Protein AF-A0A850R7S2-F1 (afdb_monomer)

Sequence (60 aa):
MPESFRWSYAICKQLSSAHSLASSYGDLELDDELRAAVERAVRPILERRLKQAEKQEAAR

Secondary structure (DSSP, 8-state):
--HHHHHHHIIIIITTT--EEEETTEEEE--HHHHHHHHHHHHHHHHHHHHHHHHHHHT-

pLDDT: mean 93.19, std 4.82, range [70.06, 97.94]

Foldseek 3Di:
DQQLVVLVCCLPPVLQVPQWDQDPVGTHGDDPVRSVVSCVVCVVVSVVSSVVSVVVVVVD

Organism: NCBI:txid504901

Nearest PDB structures (foldseek):
  3aei-assembly1_A  TM=5.083E-01  e=2.693E+00  Thermococcus sp. JCM 11816

Mean predicted aligned error: 3.44 Å

Radius of gyration: 14.0 Å; Cα contacts (8 Å, |Δi|>4): 45; chains: 1; bounding box: 32×21×3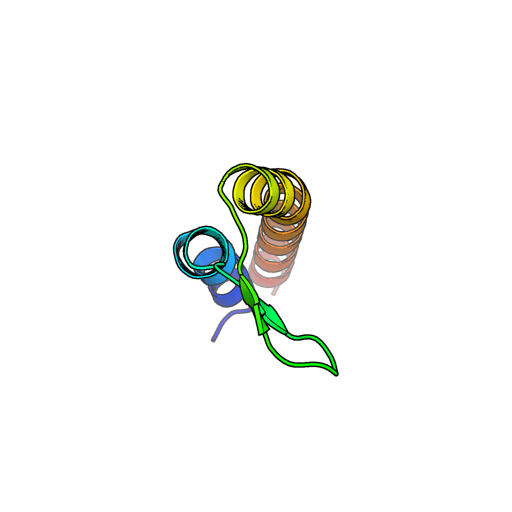8 Å

Structure (mmCIF, N/CA/C/O backbone):
data_AF-A0A850R7S2-F1
#
_entry.id   AF-A0A850R7S2-F1
#
loop_
_atom_site.group_PDB
_atom_site.id
_atom_site.type_symbol
_atom_site.label_atom_id
_atom_site.label_alt_id
_atom_site.label_comp_id
_atom_site.label_asym_id
_atom_site.label_entity_id
_atom_site.label_seq_id
_atom_site.pdbx_PDB_ins_code
_atom_site.Cartn_x
_atom_site.Cartn_y
_atom_site.Cartn_z
_atom_site.occupancy
_atom_site.B_iso_or_equiv
_atom_site.auth_seq_id
_atom_site.auth_comp_id
_atom_site.auth_asym_id
_atom_site.auth_atom_id
_atom_site.pdbx_PDB_model_num
ATOM 1 N N . MET A 1 1 ? -9.276 -13.412 11.340 1.00 72.38 1 MET A N 1
ATOM 2 C CA . MET A 1 1 ? -8.453 -12.187 11.241 1.00 72.38 1 MET A CA 1
ATOM 3 C C . MET A 1 1 ? -9.396 -11.001 11.118 1.00 72.38 1 MET A C 1
ATOM 5 O O . MET A 1 1 ? -10.194 -11.034 10.184 1.00 72.38 1 MET A O 1
ATOM 9 N N . PRO A 1 2 ? -9.357 -10.029 12.047 1.00 89.38 2 PRO A N 1
ATOM 10 C CA . PRO A 1 2 ? -10.146 -8.798 11.959 1.00 89.38 2 PRO A CA 1
ATOM 11 C C . PRO A 1 2 ? -9.866 -8.042 10.658 1.00 89.38 2 PRO A C 1
ATOM 13 O O . PRO A 1 2 ? -8.779 -8.161 10.081 1.00 89.38 2 PRO A O 1
ATOM 16 N N . GLU A 1 3 ? -10.843 -7.282 10.175 1.00 91.44 3 GLU A N 1
ATOM 17 C CA . GLU A 1 3 ? -10.679 -6.521 8.938 1.00 91.44 3 GLU A CA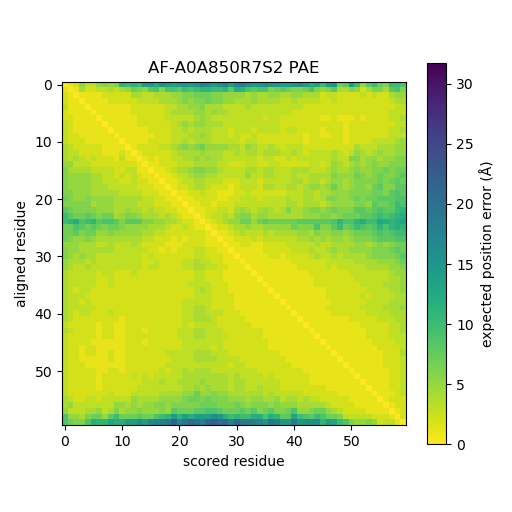 1
ATOM 18 C C . GLU A 1 3 ? -9.727 -5.337 9.159 1.00 91.44 3 GLU A C 1
ATOM 20 O O . GLU A 1 3 ? -8.870 -5.068 8.313 1.00 91.44 3 GLU A O 1
ATOM 25 N N . SER A 1 4 ? -9.782 -4.721 10.344 1.00 93.31 4 SER A N 1
ATOM 26 C CA . SER A 1 4 ? -8.831 -3.697 10.794 1.00 93.31 4 SER A CA 1
ATOM 27 C C . SER A 1 4 ? -7.376 -4.179 10.706 1.00 93.31 4 SER A C 1
ATOM 29 O O . SER A 1 4 ? -6.511 -3.489 10.162 1.00 93.31 4 SER A O 1
ATOM 31 N N . PHE A 1 5 ? -7.109 -5.419 11.128 1.00 94.56 5 PHE A N 1
ATOM 32 C CA . PHE A 1 5 ? -5.774 -6.017 11.063 1.00 94.56 5 PHE A CA 1
ATOM 33 C C . PHE A 1 5 ? -5.244 -6.114 9.624 1.00 94.56 5 PHE A C 1
ATOM 35 O O . PHE A 1 5 ? -4.072 -5.829 9.377 1.00 94.56 5 PHE A O 1
ATOM 42 N N . ARG A 1 6 ? -6.100 -6.465 8.653 1.00 94.69 6 ARG A N 1
ATOM 43 C CA . ARG A 1 6 ? -5.705 -6.562 7.235 1.00 94.69 6 ARG A CA 1
ATOM 44 C C . ARG A 1 6 ? -5.280 -5.203 6.681 1.00 94.69 6 ARG A C 1
ATOM 46 O O . ARG A 1 6 ? -4.251 -5.117 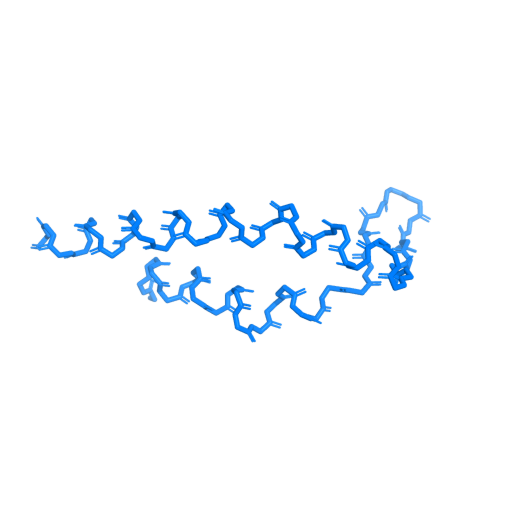6.015 1.00 94.69 6 ARG A O 1
ATOM 53 N N . TRP A 1 7 ? -6.040 -4.147 6.977 1.00 95.56 7 TRP A N 1
ATOM 54 C CA . TRP A 1 7 ? -5.716 -2.792 6.523 1.00 95.56 7 TRP A CA 1
ATOM 55 C C . TRP A 1 7 ? -4.459 -2.239 7.204 1.00 95.56 7 TRP A C 1
ATOM 57 O O . TRP A 1 7 ? -3.603 -1.673 6.527 1.00 95.56 7 TRP A O 1
ATOM 67 N N . SER A 1 8 ? -4.299 -2.465 8.512 1.00 94.62 8 SER A N 1
ATOM 68 C CA . SER A 1 8 ? -3.090 -2.082 9.253 1.00 94.62 8 SER A CA 1
ATOM 69 C C . SER A 1 8 ? -1.838 -2.770 8.693 1.00 94.62 8 SER A C 1
ATOM 71 O O . SER A 1 8 ? -0.833 -2.116 8.411 1.00 94.62 8 SER A O 1
ATOM 73 N N . TYR A 1 9 ? -1.914 -4.079 8.431 1.00 94.56 9 TYR A N 1
ATOM 74 C CA . TYR A 1 9 ? -0.812 -4.826 7.829 1.00 94.56 9 TYR A CA 1
ATOM 75 C C . TYR A 1 9 ? -0.464 -4.318 6.423 1.00 94.56 9 TYR A C 1
ATOM 77 O O . TYR A 1 9 ? 0.716 -4.157 6.099 1.00 94.56 9 TYR A O 1
ATOM 85 N N . ALA A 1 10 ? -1.472 -4.008 5.602 1.00 94.25 10 ALA A N 1
ATOM 86 C CA . ALA A 1 10 ? -1.256 -3.457 4.268 1.00 94.25 10 ALA A CA 1
ATOM 87 C C . ALA A 1 10 ? -0.473 -2.133 4.311 1.00 94.25 10 ALA A C 1
ATOM 89 O O . ALA A 1 10 ? 0.466 -1.955 3.539 1.00 94.25 10 ALA A O 1
ATOM 90 N N . ILE A 1 11 ? -0.799 -1.241 5.253 1.00 93.88 11 ILE A N 1
ATOM 91 C CA . ILE A 1 11 ? -0.103 0.042 5.442 1.00 93.88 11 ILE A CA 1
ATOM 92 C C . ILE A 1 11 ? 1.336 -0.167 5.932 1.00 93.88 11 ILE A C 1
ATOM 94 O O . ILE A 1 11 ? 2.260 0.459 5.417 1.00 93.88 11 ILE A O 1
ATOM 98 N N . CYS A 1 12 ? 1.529 -1.026 6.936 1.00 92.19 12 CYS A N 1
ATOM 99 C CA . CYS A 1 12 ? 2.814 -1.171 7.623 1.00 92.19 12 CYS A CA 1
ATOM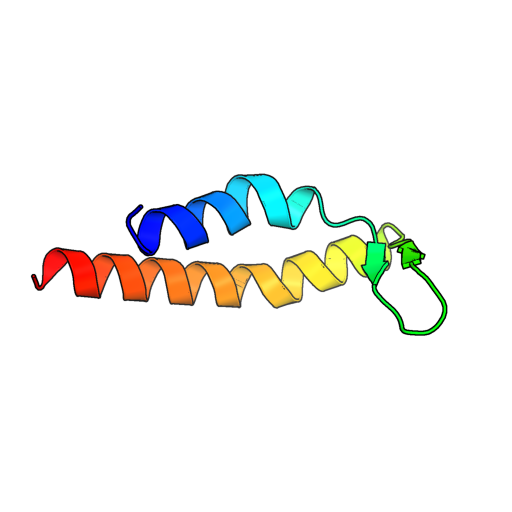 100 C C . CYS A 1 12 ? 3.829 -2.038 6.872 1.00 92.19 12 CYS A C 1
ATOM 102 O O . CYS A 1 12 ? 5.030 -1.907 7.113 1.00 92.19 12 CYS A O 1
ATOM 104 N N . LYS A 1 13 ? 3.363 -2.979 6.043 1.00 90.25 13 LYS A N 1
ATOM 105 C CA . LYS A 1 13 ? 4.218 -4.009 5.435 1.00 90.25 13 LYS A CA 1
ATOM 106 C C . LYS A 1 13 ? 4.087 -4.089 3.922 1.00 90.25 13 LYS A C 1
ATOM 108 O O . LYS A 1 13 ? 5.109 -4.154 3.256 1.00 90.25 13 LYS A O 1
ATOM 113 N N . GLN A 1 14 ? 2.868 -4.095 3.383 1.00 90.62 14 GLN A N 1
ATOM 114 C CA . GLN A 1 14 ? 2.675 -4.392 1.958 1.00 90.62 14 GLN A CA 1
ATOM 115 C C . GLN A 1 14 ? 2.898 -3.177 1.058 1.00 90.62 14 GLN A C 1
ATOM 117 O O . GLN A 1 14 ? 3.458 -3.317 -0.026 1.00 90.62 14 GLN A O 1
ATOM 122 N N . LEU A 1 15 ? 2.484 -1.988 1.504 1.00 90.62 15 LEU A N 1
ATOM 123 C CA . LEU A 1 15 ? 2.608 -0.771 0.707 1.00 90.62 15 LEU A CA 1
ATOM 124 C C . LEU A 1 15 ? 4.075 -0.411 0.456 1.00 90.62 15 LEU A C 1
ATOM 126 O O . LEU A 1 15 ? 4.446 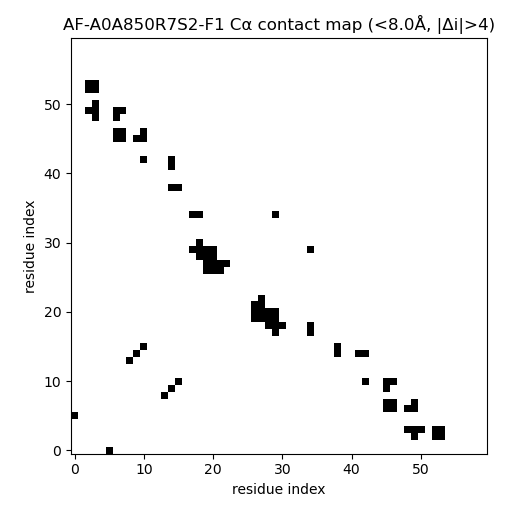-0.123 -0.674 1.00 90.62 15 LEU A O 1
ATOM 130 N N . SER A 1 16 ? 4.918 -0.490 1.487 1.00 87.81 16 SER A N 1
ATOM 131 C CA . SER A 1 16 ? 6.356 -0.225 1.363 1.00 87.81 16 SER A CA 1
ATOM 132 C C . SER A 1 16 ? 7.120 -1.328 0.626 1.00 87.81 16 SER A C 1
ATOM 134 O O . SER A 1 16 ? 8.229 -1.085 0.162 1.00 87.81 16 SER A O 1
ATOM 136 N N . SER A 1 17 ? 6.548 -2.530 0.502 1.00 90.12 17 SER A N 1
ATOM 137 C CA . SER A 1 17 ? 7.130 -3.621 -0.286 1.00 90.12 17 SER A CA 1
ATOM 138 C C . SER A 1 17 ? 6.682 -3.631 -1.750 1.00 90.12 17 SER A C 1
ATOM 140 O O . SER A 1 17 ? 7.087 -4.526 -2.490 1.00 90.12 17 SER A O 1
ATOM 142 N N . ALA A 1 18 ? 5.823 -2.698 -2.177 1.00 90.75 18 ALA A N 1
ATOM 143 C CA . ALA A 1 18 ? 5.383 -2.609 -3.565 1.00 90.75 18 ALA A CA 1
ATOM 144 C C . ALA A 1 18 ? 6.559 -2.187 -4.460 1.00 90.75 18 ALA A C 1
ATOM 146 O O . ALA A 1 18 ? 7.060 -1.069 -4.363 1.00 90.75 18 ALA A O 1
ATOM 147 N N . HIS A 1 19 ? 7.005 -3.104 -5.315 1.00 93.50 1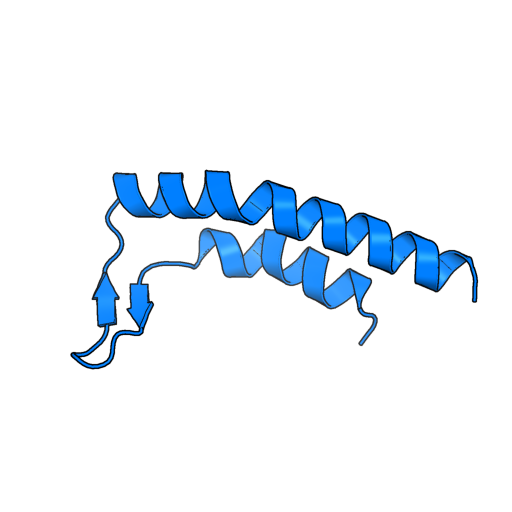9 HIS A N 1
ATOM 148 C CA . HIS A 1 19 ? 8.153 -2.914 -6.206 1.00 93.50 19 HIS A CA 1
ATOM 149 C C . HIS A 1 19 ? 7.827 -3.217 -7.665 1.00 93.50 19 HIS A C 1
ATOM 151 O O . HIS A 1 19 ? 8.614 -2.854 -8.522 1.00 93.50 19 HIS A O 1
ATOM 157 N N . SER A 1 20 ? 6.675 -3.818 -7.963 1.00 94.94 20 SER A N 1
ATOM 158 C CA . SER A 1 20 ? 6.256 -4.086 -9.333 1.00 94.94 20 SER A CA 1
ATOM 159 C C . SER A 1 20 ? 4.739 -3.987 -9.501 1.00 94.94 20 SER A C 1
ATOM 161 O O . SER A 1 20 ? 3.967 -4.084 -8.540 1.00 94.94 20 SER A O 1
ATOM 163 N N . LEU A 1 21 ? 4.308 -3.763 -10.740 1.00 91.12 21 LEU A N 1
ATOM 164 C CA . LEU A 1 21 ? 2.923 -3.866 -11.178 1.00 91.12 21 LEU A CA 1
ATOM 165 C C . LEU A 1 21 ? 2.777 -5.108 -12.044 1.00 91.12 21 LEU A C 1
ATOM 167 O O . LEU A 1 21 ? 3.406 -5.212 -13.095 1.00 91.12 21 LEU A O 1
ATOM 171 N N . ALA A 1 22 ? 1.887 -6.008 -11.640 1.00 93.44 22 ALA A N 1
ATOM 172 C CA . ALA A 1 22 ? 1.506 -7.127 -12.483 1.00 93.44 22 ALA A CA 1
ATOM 173 C C . ALA A 1 22 ? 0.759 -6.603 -13.718 1.00 93.44 22 ALA A C 1
ATOM 175 O O . ALA A 1 22 ? -0.300 -5.979 -13.601 1.00 93.44 22 ALA A O 1
ATOM 176 N N . SER A 1 23 ? 1.299 -6.865 -14.905 1.00 91.56 23 SER A N 1
ATOM 177 C CA . SER A 1 23 ? 0.653 -6.564 -16.181 1.00 91.56 23 SER A CA 1
ATOM 178 C C . SER A 1 23 ? 0.440 -7.843 -16.990 1.00 91.56 23 SER A C 1
ATOM 180 O O . SER A 1 23 ? 1.085 -8.866 -16.758 1.00 91.56 23 SER A O 1
ATOM 182 N N . SER A 1 24 ? -0.436 -7.798 -17.997 1.00 95.62 24 SER A N 1
ATOM 183 C CA . SER A 1 24 ? -0.635 -8.933 -18.914 1.00 95.62 24 SER A CA 1
ATOM 184 C C . SER A 1 24 ? 0.609 -9.280 -19.744 1.00 95.62 24 SER A C 1
ATOM 186 O O . SER A 1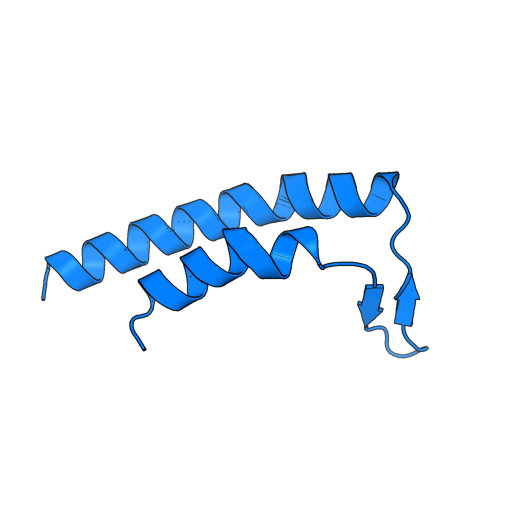 24 ? 0.632 -10.326 -20.384 1.00 95.62 24 SER A O 1
ATOM 188 N N . TYR A 1 25 ? 1.631 -8.422 -19.730 1.00 91.94 25 TYR A N 1
ATOM 189 C CA . TYR A 1 25 ? 2.897 -8.603 -20.439 1.00 91.94 25 TYR A CA 1
ATOM 190 C C . TYR A 1 25 ? 4.063 -8.942 -19.496 1.00 91.94 25 TYR A C 1
ATOM 192 O O . TYR A 1 25 ? 5.214 -8.935 -19.923 1.00 91.94 25 TYR A O 1
ATOM 200 N N . GLY A 1 26 ? 3.769 -9.247 -18.228 1.00 92.69 26 GLY A N 1
ATOM 201 C CA . GLY A 1 26 ? 4.755 -9.485 -17.175 1.00 92.69 26 GLY A CA 1
ATOM 202 C C . GLY A 1 26 ? 4.768 -8.373 -16.132 1.00 92.69 26 GLY A C 1
ATOM 203 O O . GLY A 1 26 ? 3.924 -7.474 -16.144 1.00 92.69 26 GLY A O 1
ATOM 204 N N . ASP A 1 27 ? 5.723 -8.442 -15.217 1.00 95.19 27 ASP A N 1
ATOM 205 C CA . ASP A 1 27 ? 5.837 -7.474 -14.133 1.00 95.19 27 ASP A CA 1
ATOM 206 C C . ASP A 1 27 ? 6.578 -6.217 -14.600 1.00 95.19 27 ASP A C 1
ATOM 208 O O . ASP A 1 27 ? 7.638 -6.289 -15.225 1.00 95.19 27 ASP A O 1
ATOM 212 N N . LEU A 1 28 ? 6.001 -5.054 -14.304 1.00 93.75 28 LEU A N 1
ATOM 213 C CA . LEU A 1 28 ? 6.631 -3.755 -14.512 1.00 93.75 28 LEU A CA 1
ATOM 214 C C . LEU A 1 28 ? 7.238 -3.288 -13.193 1.00 93.75 28 LEU A C 1
ATOM 216 O O . LEU A 1 28 ? 6.499 -2.950 -12.270 1.00 93.75 28 LEU A O 1
ATOM 220 N N . GLU A 1 29 ? 8.563 -3.246 -13.111 1.00 96.25 29 GLU A N 1
ATOM 221 C CA . GLU A 1 29 ? 9.262 -2.716 -11.940 1.00 96.25 29 GLU A CA 1
ATOM 222 C C . GLU A 1 29 ? 8.914 -1.240 -11.703 1.00 96.25 29 GLU A C 1
ATOM 224 O O . GLU A 1 29 ? 8.848 -0.426 -12.625 1.00 96.25 29 GLU A O 1
ATOM 229 N N . LEU A 1 30 ? 8.694 -0.905 -10.437 1.00 95.06 30 LEU A N 1
ATOM 230 C CA . LEU A 1 30 ? 8.445 0.443 -9.967 1.00 95.06 30 LEU A CA 1
ATOM 231 C C . LEU A 1 30 ? 9.779 1.093 -9.611 1.00 95.06 30 LEU A C 1
ATOM 233 O O . LEU A 1 30 ? 10.453 0.691 -8.657 1.00 95.06 30 LEU A O 1
ATOM 237 N N . ASP A 1 31 ? 10.129 2.135 -10.352 1.00 95.31 31 ASP A N 1
ATOM 238 C CA . ASP A 1 31 ? 11.201 3.042 -9.964 1.00 95.31 31 ASP A CA 1
ATOM 239 C C . ASP A 1 31 ? 10.806 3.897 -8.743 1.00 95.31 31 ASP A C 1
ATOM 241 O O . ASP A 1 31 ? 9.710 3.793 -8.186 1.00 95.31 31 ASP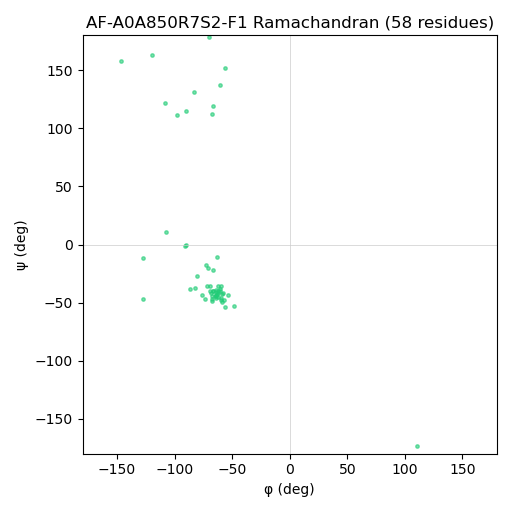 A O 1
ATOM 245 N N . ASP A 1 32 ? 11.727 4.738 -8.279 1.00 94.81 32 ASP A N 1
ATOM 246 C CA . ASP A 1 32 ? 11.505 5.572 -7.095 1.00 94.81 32 ASP A CA 1
ATOM 247 C C . ASP A 1 32 ? 10.347 6.565 -7.268 1.00 94.81 32 ASP A C 1
ATOM 249 O O . ASP A 1 32 ? 9.596 6.805 -6.317 1.00 94.81 32 ASP A O 1
ATOM 253 N N . GLU A 1 33 ? 10.166 7.111 -8.473 1.00 95.38 33 GLU A N 1
ATOM 254 C CA . GLU A 1 33 ? 9.084 8.050 -8.771 1.00 95.38 33 GLU A CA 1
ATOM 255 C C . GLU A 1 33 ? 7.722 7.350 -8.698 1.00 95.38 33 GLU A C 1
ATOM 257 O O . GLU A 1 33 ? 6.815 7.813 -7.995 1.00 95.38 33 GLU A O 1
ATOM 262 N N . LEU A 1 34 ? 7.587 6.194 -9.352 1.00 94.00 34 LEU A N 1
ATOM 263 C CA . LEU A 1 34 ? 6.362 5.407 -9.347 1.00 94.00 34 LEU A CA 1
ATOM 264 C C . LEU A 1 34 ? 6.058 4.830 -7.963 1.00 94.00 34 LEU A C 1
ATOM 266 O O . LEU A 1 34 ? 4.901 4.869 -7.537 1.00 94.00 34 LEU A O 1
ATOM 270 N N . ARG A 1 35 ? 7.066 4.355 -7.218 1.00 94.56 35 ARG A N 1
ATOM 271 C CA . ARG A 1 35 ? 6.889 3.907 -5.824 1.00 94.56 35 ARG A CA 1
ATOM 272 C C . ARG A 1 35 ? 6.316 5.022 -4.955 1.00 94.56 35 ARG A C 1
ATOM 274 O O . ARG A 1 35 ? 5.323 4.809 -4.257 1.00 94.56 35 ARG A O 1
ATOM 281 N N . ALA A 1 36 ? 6.878 6.227 -5.048 1.00 93.88 36 ALA A N 1
ATOM 282 C CA . ALA A 1 36 ? 6.380 7.382 -4.309 1.00 93.88 36 ALA A CA 1
ATOM 283 C C . ALA A 1 36 ? 4.953 7.772 -4.734 1.00 93.88 36 ALA A C 1
ATOM 285 O O . ALA A 1 36 ? 4.128 8.125 -3.885 1.00 93.88 36 ALA A O 1
ATOM 286 N N . ALA A 1 37 ? 4.637 7.697 -6.030 1.00 95.38 37 ALA A N 1
ATOM 287 C CA . ALA A 1 37 ? 3.296 7.968 -6.541 1.00 95.38 37 ALA A CA 1
ATOM 288 C C . ALA A 1 37 ? 2.264 6.953 -6.018 1.00 95.38 37 ALA A C 1
ATOM 290 O O . ALA A 1 37 ? 1.203 7.352 -5.527 1.00 95.38 37 ALA A O 1
ATOM 291 N N . VAL A 1 38 ? 2.593 5.656 -6.052 1.00 94.19 38 VAL A N 1
ATOM 292 C CA . VAL A 1 38 ? 1.755 4.575 -5.510 1.00 94.19 38 VAL A CA 1
ATOM 293 C C . VAL A 1 38 ? 1.526 4.775 -4.016 1.00 94.19 38 VAL A C 1
ATOM 295 O O . VAL A 1 38 ? 0.381 4.738 -3.566 1.00 94.19 38 VAL A O 1
ATOM 298 N N . GLU A 1 39 ? 2.577 5.056 -3.243 1.00 94.50 39 GLU A N 1
ATOM 299 C CA . GLU A 1 39 ? 2.444 5.296 -1.808 1.00 94.50 39 GLU A CA 1
ATOM 300 C C . GLU A 1 39 ? 1.510 6.477 -1.511 1.00 94.50 39 GLU A C 1
ATOM 302 O O . GLU A 1 39 ? 0.565 6.337 -0.728 1.00 94.50 39 GLU A O 1
ATOM 307 N N . ARG A 1 40 ? 1.726 7.620 -2.173 1.00 95.75 40 ARG A N 1
ATOM 308 C CA . ARG A 1 40 ? 0.908 8.831 -1.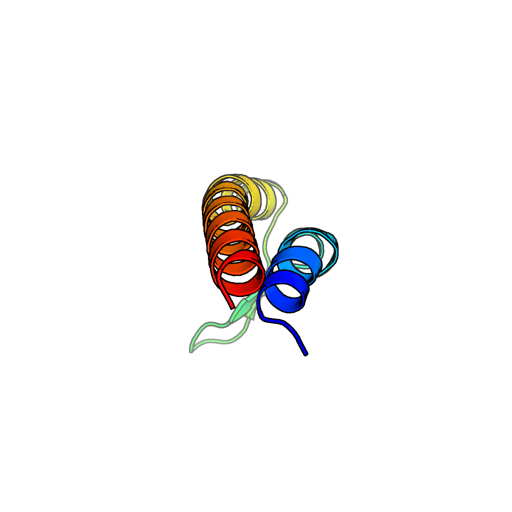995 1.00 95.75 40 ARG A CA 1
ATOM 309 C C . ARG A 1 40 ? -0.557 8.605 -2.362 1.00 95.75 40 ARG A C 1
ATOM 311 O O . ARG A 1 40 ? -1.437 9.131 -1.683 1.00 95.75 40 ARG A O 1
ATOM 318 N N . ALA A 1 41 ? -0.827 7.829 -3.410 1.00 96.12 41 ALA A N 1
ATOM 319 C CA . ALA A 1 41 ? -2.184 7.551 -3.865 1.00 96.12 41 ALA A CA 1
ATOM 320 C C . ALA A 1 41 ? -2.911 6.535 -2.967 1.00 96.12 41 ALA A C 1
ATOM 322 O O . ALA A 1 41 ? -4.082 6.718 -2.625 1.00 96.12 41 ALA A O 1
ATOM 323 N N . VAL A 1 42 ? -2.226 5.459 -2.574 1.00 95.62 42 VAL A N 1
ATOM 324 C CA . VAL A 1 42 ? -2.849 4.302 -1.919 1.00 95.62 42 VAL A CA 1
ATOM 325 C C . VAL A 1 42 ? -2.957 4.482 -0.403 1.00 95.62 42 VAL A C 1
ATOM 327 O O . VAL A 1 42 ? -3.992 4.133 0.173 1.00 95.62 42 VAL A O 1
ATOM 330 N N . ARG A 1 43 ? -1.953 5.080 0.258 1.00 96.31 43 ARG A N 1
ATOM 331 C CA . ARG A 1 43 ? -1.941 5.305 1.718 1.00 96.31 43 ARG A CA 1
ATOM 332 C C . ARG A 1 43 ? -3.237 5.933 2.265 1.00 96.31 43 ARG A C 1
ATOM 334 O O . ARG A 1 43 ? -3.845 5.313 3.141 1.00 96.31 43 ARG A O 1
ATOM 341 N N . PRO A 1 44 ? -3.752 7.068 1.743 1.00 97.69 44 PRO A N 1
ATOM 342 C CA . PRO A 1 44 ? -4.973 7.680 2.277 1.00 97.69 44 PRO A CA 1
ATOM 343 C C . PRO A 1 44 ? -6.236 6.830 2.052 1.00 97.69 44 PRO A C 1
ATOM 345 O O . PRO A 1 44 ? -7.246 7.003 2.738 1.00 97.69 44 PRO A O 1
ATOM 348 N N . ILE A 1 45 ? -6.238 5.918 1.075 1.00 97.56 45 ILE A N 1
ATOM 349 C CA . ILE A 1 45 ? -7.343 4.971 0.869 1.00 97.56 45 ILE A CA 1
ATOM 350 C C . ILE A 1 45 ? -7.306 3.897 1.959 1.00 97.56 45 ILE A C 1
ATOM 352 O O . ILE A 1 45 ? -8.336 3.629 2.580 1.00 97.56 45 ILE A O 1
ATOM 356 N N . LEU A 1 46 ? -6.130 3.322 2.223 1.00 96.75 46 LEU A N 1
ATOM 357 C CA . LEU A 1 46 ? -5.957 2.292 3.247 1.00 96.75 46 LEU A CA 1
ATOM 358 C C . LEU A 1 46 ? -6.266 2.824 4.652 1.00 96.75 46 LEU A C 1
ATOM 360 O O . LEU A 1 46 ? -6.980 2.166 5.402 1.00 96.75 46 LEU A O 1
ATOM 364 N N . GLU A 1 47 ? -5.818 4.035 4.989 1.00 97.31 47 GLU A N 1
ATOM 365 C CA . GLU A 1 47 ? -6.105 4.667 6.286 1.00 97.31 47 GLU A CA 1
ATOM 366 C C . GLU A 1 47 ? -7.603 4.906 6.507 1.00 97.31 47 GLU A C 1
ATOM 368 O O . GLU A 1 47 ? -8.121 4.696 7.606 1.00 97.31 47 GLU A O 1
ATOM 373 N N . ARG A 1 48 ? -8.333 5.323 5.462 1.00 97.94 48 ARG A N 1
ATOM 374 C CA . ARG A 1 48 ? -9.793 5.481 5.538 1.00 97.94 48 ARG A CA 1
ATOM 375 C C . ARG A 1 48 ? -10.489 4.143 5.778 1.00 97.94 48 ARG A C 1
ATOM 377 O O . ARG A 1 48 ? -11.391 4.086 6.611 1.00 97.94 48 ARG A O 1
ATOM 384 N N . ARG A 1 49 ? -10.061 3.083 5.085 1.00 97.19 49 ARG A N 1
ATOM 385 C CA . ARG A 1 49 ? -10.617 1.731 5.251 1.00 97.19 49 ARG A CA 1
ATOM 386 C C . ARG A 1 49 ? -10.313 1.145 6.626 1.00 97.19 49 ARG A C 1
ATOM 388 O O . ARG A 1 49 ? -11.211 0.577 7.237 1.00 97.19 49 ARG A O 1
ATOM 395 N N . LEU A 1 50 ? -9.104 1.361 7.148 1.00 97.19 50 LEU A N 1
ATOM 396 C CA . LEU A 1 50 ? -8.737 0.978 8.513 1.00 97.19 50 LEU A CA 1
ATOM 397 C C . LEU A 1 50 ? -9.688 1.611 9.535 1.00 97.19 50 LEU A C 1
ATOM 399 O O . LEU A 1 50 ? -10.338 0.894 10.288 1.00 97.19 50 LEU A O 1
ATOM 403 N N . LYS A 1 51 ? -9.860 2.938 9.481 1.00 97.06 51 LYS A N 1
ATOM 404 C CA . LYS A 1 51 ? -10.769 3.663 10.386 1.00 97.06 51 LYS A CA 1
ATOM 405 C C . LYS A 1 51 ? -12.219 3.185 10.277 1.00 97.06 51 LYS A C 1
ATOM 407 O O . LYS A 1 51 ? -12.950 3.195 11.263 1.00 97.06 51 LYS A O 1
ATOM 412 N N . GLN A 1 52 ? -12.674 2.821 9.077 1.00 96.56 52 GLN A N 1
ATOM 413 C CA . GLN A 1 52 ? -14.015 2.264 8.881 1.00 96.56 52 GLN A CA 1
ATOM 414 C C . GLN A 1 52 ? -14.150 0.879 9.520 1.00 96.56 52 GLN A C 1
ATOM 416 O O . GLN A 1 52 ? -15.139 0.641 10.208 1.00 96.56 52 GLN A O 1
ATOM 421 N N . ALA A 1 53 ? -13.159 0.005 9.337 1.00 95.38 53 ALA A N 1
ATOM 422 C CA . ALA A 1 53 ? -13.148 -1.324 9.938 1.00 95.38 53 ALA A CA 1
ATOM 423 C C . ALA A 1 53 ? -13.125 -1.254 11.474 1.00 95.38 53 ALA A C 1
ATOM 425 O O . ALA A 1 53 ? -13.942 -1.901 12.121 1.00 95.38 53 ALA A O 1
ATOM 426 N N . GLU A 1 54 ? -12.285 -0.395 12.060 1.00 95.31 54 GLU A N 1
ATOM 427 C CA . GLU A 1 54 ? -12.230 -0.176 13.516 1.00 95.31 54 GLU A CA 1
ATOM 428 C C . GLU A 1 54 ? -13.580 0.287 14.085 1.00 95.31 54 GLU A C 1
ATOM 430 O O . GLU A 1 54 ? -14.030 -0.208 15.116 1.00 95.31 54 GLU A O 1
ATOM 435 N N . LYS A 1 55 ? -14.275 1.201 13.391 1.00 95.06 55 LYS A N 1
ATOM 436 C CA . LYS A 1 55 ? -15.615 1.655 13.799 1.00 95.06 55 LYS A CA 1
ATOM 437 C C . LYS A 1 55 ? -16.655 0.539 13.749 1.00 95.06 55 LYS A C 1
ATOM 439 O O . LYS A 1 55 ? -17.511 0.476 14.624 1.00 95.06 55 LYS A O 1
ATOM 444 N N . GLN A 1 56 ? -16.614 -0.304 12.719 1.00 92.19 56 GLN A N 1
ATOM 445 C CA . GLN A 1 56 ? -17.547 -1.424 12.582 1.00 92.19 56 GLN A CA 1
ATOM 446 C C . GLN A 1 56 ? -17.296 -2.505 13.632 1.00 92.19 56 GLN A C 1
ATOM 448 O O . GLN A 1 56 ? -18.246 -3.109 14.114 1.00 92.19 56 GLN A O 1
ATOM 453 N N . GLU A 1 57 ? -16.036 -2.736 13.992 1.00 91.62 57 GLU A N 1
ATOM 454 C CA . GLU A 1 57 ? -15.654 -3.669 15.052 1.00 91.62 57 GLU A CA 1
ATOM 455 C C . GLU A 1 57 ? -16.064 -3.148 16.435 1.00 91.62 57 GLU A C 1
ATOM 457 O O . GLU A 1 57 ? -16.580 -3.920 17.229 1.00 91.62 57 GLU A O 1
ATOM 462 N N . ALA A 1 58 ? -15.923 -1.845 16.703 1.00 88.31 58 ALA A N 1
ATOM 463 C CA . ALA A 1 58 ? -16.353 -1.236 17.966 1.00 88.31 58 ALA A CA 1
ATOM 464 C C . ALA A 1 58 ? -17.884 -1.152 18.139 1.00 88.31 58 ALA A C 1
ATOM 466 O O . ALA A 1 58 ? -18.368 -0.969 19.253 1.00 88.31 58 ALA A O 1
ATOM 467 N N . ALA A 1 59 ? -18.642 -1.230 17.042 1.00 86.25 59 ALA A N 1
ATOM 468 C CA . ALA A 1 59 ? -20.105 -1.209 17.042 1.00 86.25 59 ALA A CA 1
ATOM 469 C C . ALA A 1 59 ? -20.743 -2.611 17.123 1.00 86.25 59 ALA A C 1
ATOM 471 O O . ALA A 1 59 ? -21.972 -2.714 17.102 1.00 86.25 59 ALA A O 1
ATOM 472 N N . ARG A 1 60 ? -19.927 -3.671 17.154 1.00 70.06 60 ARG A N 1
ATOM 473 C CA . ARG A 1 60 ? -20.340 -5.071 17.319 1.00 70.06 60 ARG A CA 1
ATOM 474 C C . ARG A 1 60 ? -20.134 -5.524 18.756 1.00 70.06 60 ARG A C 1
ATOM 476 O O . ARG A 1 60 ? -20.957 -6.355 19.193 1.00 70.06 60 ARG A O 1
#

Solvent-accessible surface area (backbone atoms only — not comparable to full-atom values): 3498 Å² total; per-residue (Å²): 132,62,65,32,57,55,33,50,46,38,65,78,51,49,57,82,63,56,48,59,44,89,47,101,90,46,72,45,73,46,53,73,68,54,37,53,50,51,47,68,63,46,50,67,53,41,56,52,51,23,57,51,35,48,52,55,60,75,73,106